Protein AF-A0AAV8ZTK4-F1 (afdb_monomer)

Nearest PDB structures (foldseek):
  4yfl-assembly2_I  TM=2.506E-01  e=4.276E+00  Homo sapiens

Structure (mmCIF, N/CA/C/O backbone):
data_AF-A0AAV8ZTK4-F1
#
_entry.id   AF-A0AAV8ZTK4-F1
#
loop_
_atom_site.group_PDB
_atom_site.id
_atom_site.type_symbol
_atom_site.label_atom_id
_atom_site.label_alt_id
_atom_site.label_comp_id
_atom_site.label_asym_id
_atom_site.label_entity_id
_atom_site.label_seq_id
_atom_site.pdbx_PDB_ins_code
_atom_site.Cartn_x
_atom_site.Cartn_y
_atom_site.Cartn_z
_atom_site.occupancy
_atom_site.B_iso_or_equiv
_atom_site.auth_seq_id
_atom_site.auth_comp_id
_atom_site.auth_asym_id
_atom_site.auth_atom_id
_atom_site.pdbx_PDB_model_num
ATOM 1 N N . MET A 1 1 ? -27.893 -14.773 13.101 1.00 43.94 1 MET A N 1
ATOM 2 C CA . MET A 1 1 ? -26.945 -13.655 12.918 1.00 43.94 1 MET A CA 1
ATOM 3 C C . MET A 1 1 ? -26.242 -13.903 11.597 1.00 43.94 1 MET A C 1
ATOM 5 O O . MET A 1 1 ? -25.542 -14.897 11.486 1.00 43.94 1 MET A O 1
ATOM 9 N N . GLN A 1 2 ? -26.559 -13.136 10.556 1.00 46.41 2 GLN A N 1
ATOM 10 C CA . GLN A 1 2 ? -26.024 -13.382 9.218 1.00 46.41 2 GLN A CA 1
ATOM 11 C C . GLN A 1 2 ? -24.826 -12.459 9.011 1.00 46.41 2 GLN A C 1
ATOM 13 O O . GLN A 1 2 ? -24.993 -11.241 9.029 1.00 46.41 2 GLN A O 1
ATOM 18 N N . CYS A 1 3 ? -23.627 -13.027 8.866 1.00 55.72 3 CYS A N 1
ATOM 19 C CA . CYS A 1 3 ? -22.437 -12.280 8.471 1.00 55.72 3 CYS A CA 1
ATOM 20 C C . CYS A 1 3 ? -22.688 -11.719 7.070 1.00 55.72 3 CYS A C 1
ATOM 22 O O . CYS A 1 3 ? -22.586 -12.433 6.074 1.00 55.72 3 CYS A O 1
ATOM 24 N N . LYS A 1 4 ? -23.112 -10.457 6.995 1.00 55.91 4 LYS A N 1
ATOM 25 C CA . LYS A 1 4 ? -23.290 -9.759 5.729 1.00 55.91 4 LYS A CA 1
ATOM 26 C C . LYS A 1 4 ? -21.887 -9.486 5.198 1.00 55.91 4 LYS A C 1
ATOM 28 O O . LYS A 1 4 ? -21.188 -8.630 5.727 1.00 55.91 4 LYS A O 1
ATOM 33 N N . TYR A 1 5 ? -21.465 -10.257 4.203 1.00 58.94 5 TYR A N 1
ATOM 34 C CA . TYR A 1 5 ? -20.271 -9.948 3.431 1.00 58.94 5 TYR A CA 1
ATOM 35 C C . TYR A 1 5 ? -20.527 -8.602 2.748 1.00 58.94 5 TYR A C 1
ATOM 37 O O . TYR A 1 5 ? -21.337 -8.520 1.823 1.00 58.94 5 TYR A O 1
ATOM 45 N N . LEU A 1 6 ? -19.943 -7.528 3.282 1.00 67.06 6 LEU A N 1
ATOM 46 C CA . LEU A 1 6 ? -19.979 -6.229 2.629 1.00 67.06 6 LEU A CA 1
ATOM 47 C C . LEU A 1 6 ? -18.935 -6.286 1.509 1.00 67.06 6 LEU A C 1
ATOM 49 O O . LEU A 1 6 ? -17.752 -6.463 1.808 1.00 67.06 6 LEU A O 1
ATOM 53 N N . PRO A 1 7 ? -19.354 -6.223 0.233 1.00 77.62 7 PRO A N 1
ATOM 54 C CA . PRO A 1 7 ? -18.404 -6.162 -0.864 1.00 77.62 7 PRO A CA 1
ATOM 55 C C . PRO A 1 7 ? -17.521 -4.922 -0.698 1.00 77.62 7 PRO A C 1
ATOM 57 O O . PRO A 1 7 ? -17.965 -3.908 -0.154 1.00 77.62 7 PRO A O 1
ATOM 60 N N . ALA A 1 8 ? -16.280 -5.015 -1.173 1.00 84.56 8 ALA A N 1
ATOM 61 C CA . ALA A 1 8 ? -15.353 -3.892 -1.151 1.00 84.56 8 ALA A CA 1
ATOM 62 C C . ALA A 1 8 ? -16.004 -2.645 -1.790 1.00 84.56 8 ALA A C 1
ATOM 64 O O . ALA A 1 8 ? -16.655 -2.771 -2.836 1.00 84.56 8 ALA A O 1
ATOM 65 N N . PRO A 1 9 ? -15.847 -1.448 -1.192 1.00 87.50 9 PRO A N 1
ATOM 66 C CA . PRO A 1 9 ? -16.358 -0.219 -1.782 1.00 87.50 9 PRO A CA 1
ATOM 67 C C . PRO A 1 9 ? -15.780 0.037 -3.179 1.00 87.50 9 PRO A C 1
ATOM 69 O O . PRO A 1 9 ? -14.678 -0.403 -3.519 1.00 87.50 9 PRO A O 1
ATOM 72 N N . ILE A 1 10 ? -16.516 0.798 -3.992 1.00 88.38 10 ILE A N 1
ATOM 73 C CA . ILE A 1 10 ? -16.042 1.219 -5.315 1.00 88.38 10 ILE A CA 1
ATOM 74 C C . ILE A 1 10 ? -14.728 1.995 -5.149 1.00 88.38 10 ILE A C 1
ATOM 76 O O . ILE A 1 10 ? -14.647 2.921 -4.345 1.00 88.38 10 ILE A O 1
ATOM 80 N N . GLY A 1 11 ? -13.707 1.612 -5.919 1.00 87.50 11 GLY A N 1
ATOM 81 C CA . GLY A 1 11 ? -12.370 2.213 -5.870 1.00 87.50 11 GLY A CA 1
ATOM 82 C C . GLY A 1 11 ? -11.362 1.472 -4.985 1.00 87.50 11 GLY A C 1
ATOM 83 O O . GLY A 1 11 ? -10.173 1.777 -5.056 1.00 87.50 11 GLY A O 1
ATOM 84 N N . CYS A 1 12 ? -11.794 0.469 -4.214 1.00 91.25 12 CYS A N 1
ATOM 85 C CA . CYS A 1 12 ? -10.925 -0.365 -3.385 1.00 91.25 12 CYS A CA 1
ATOM 86 C C . CYS A 1 12 ? -10.448 -1.602 -4.160 1.00 91.25 12 CYS A C 1
ATOM 88 O O . CYS A 1 12 ? -11.092 -2.649 -4.126 1.00 91.25 12 CYS A O 1
ATOM 90 N N . LEU A 1 13 ? -9.315 -1.498 -4.861 1.00 90.25 13 LEU A N 1
ATOM 91 C CA . LEU A 1 13 ? -8.717 -2.652 -5.552 1.00 90.25 13 LEU A CA 1
ATOM 92 C C . LEU A 1 13 ? -7.992 -3.605 -4.590 1.00 90.25 13 LEU A C 1
ATOM 94 O O . LEU A 1 13 ? -7.736 -4.755 -4.938 1.00 90.25 13 LEU A O 1
ATOM 98 N N . GLN A 1 14 ? -7.701 -3.145 -3.374 1.00 91.31 14 GLN A N 1
ATOM 99 C CA . GLN A 1 14 ? -7.350 -3.985 -2.232 1.00 91.31 14 GLN A CA 1
ATOM 100 C C . GLN A 1 14 ? -8.282 -3.635 -1.071 1.00 91.31 14 GLN A C 1
ATOM 102 O O . GLN A 1 14 ? -8.537 -2.454 -0.815 1.00 91.31 14 GLN A O 1
ATOM 107 N N . TYR A 1 15 ? -8.806 -4.650 -0.384 1.00 92.94 15 TYR A N 1
ATOM 108 C CA . TYR A 1 15 ? -9.752 -4.480 0.716 1.00 92.94 15 TYR A CA 1
ATOM 109 C C . TYR A 1 15 ? -9.374 -5.373 1.891 1.00 92.94 15 TYR A C 1
ATOM 111 O O . TYR A 1 15 ? -9.357 -6.598 1.775 1.00 92.94 15 TYR A O 1
ATOM 119 N N . HIS A 1 16 ? -9.070 -4.745 3.020 1.00 93.12 16 HIS A N 1
ATOM 120 C CA . HIS A 1 16 ? -8.659 -5.414 4.242 1.00 93.12 16 HIS A CA 1
ATOM 121 C C . HIS A 1 16 ? -9.739 -5.261 5.308 1.00 93.12 16 HIS A C 1
ATOM 123 O O . HIS A 1 16 ? -10.152 -4.149 5.608 1.00 93.12 16 HIS A O 1
ATOM 129 N N . THR A 1 17 ? -10.163 -6.364 5.919 1.00 93.12 17 THR A N 1
ATOM 130 C CA . THR A 1 17 ? -11.228 -6.367 6.943 1.00 93.12 17 THR A CA 1
ATOM 131 C C . THR A 1 17 ? -10.731 -6.768 8.332 1.00 93.12 17 THR A C 1
ATOM 133 O O . THR A 1 17 ? -11.518 -6.901 9.265 1.00 93.12 17 THR A O 1
ATOM 136 N N . ALA A 1 18 ? -9.431 -7.029 8.476 1.00 93.31 18 ALA A N 1
ATOM 137 C CA . ALA A 1 18 ? -8.829 -7.446 9.736 1.00 93.31 18 ALA A CA 1
ATOM 138 C C . ALA A 1 18 ? -8.399 -6.241 10.586 1.00 93.31 18 ALA A C 1
ATOM 140 O O . ALA A 1 18 ? -8.071 -5.173 10.059 1.00 93.31 18 ALA A O 1
ATOM 141 N N . ALA A 1 19 ? -8.334 -6.445 11.906 1.00 92.25 19 ALA A N 1
ATOM 142 C CA . ALA A 1 19 ? -7.852 -5.447 12.864 1.00 92.25 19 ALA A CA 1
ATOM 143 C C . ALA A 1 19 ? -6.378 -5.076 12.642 1.00 92.25 19 ALA A C 1
ATOM 145 O O . ALA A 1 19 ? -5.954 -3.997 13.033 1.00 92.25 19 ALA A O 1
ATOM 146 N N . SER A 1 20 ? -5.592 -5.946 12.015 1.00 93.50 20 SER A N 1
ATOM 147 C CA . SER A 1 20 ? -4.214 -5.676 11.623 1.00 93.50 20 SER A CA 1
ATOM 148 C C . SER A 1 20 ? -3.844 -6.485 10.386 1.00 93.50 20 SER A C 1
ATOM 150 O O . SER A 1 20 ? -4.513 -7.463 10.043 1.00 93.50 20 SER A O 1
ATOM 152 N N . GLY A 1 21 ? -2.780 -6.067 9.714 1.00 93.56 21 GLY A N 1
ATOM 153 C CA . GLY A 1 21 ? -2.248 -6.748 8.543 1.00 93.56 21 GLY A CA 1
ATOM 154 C C . GLY A 1 21 ? -1.198 -5.903 7.840 1.00 93.56 21 GLY A C 1
ATOM 155 O O . GLY A 1 21 ? -0.761 -4.883 8.368 1.00 93.56 21 GLY A O 1
ATOM 156 N N . THR A 1 22 ? -0.836 -6.313 6.631 1.00 92.88 22 THR A N 1
ATOM 157 C CA . THR A 1 22 ? 0.143 -5.615 5.795 1.00 92.88 22 THR A CA 1
ATOM 158 C C . THR A 1 22 ? -0.526 -5.177 4.500 1.00 92.88 22 THR A C 1
ATOM 160 O O . THR A 1 22 ? -1.176 -5.972 3.820 1.00 92.88 22 THR A O 1
ATOM 163 N N . VAL A 1 23 ? -0.373 -3.900 4.168 1.00 92.62 23 VAL A N 1
ATOM 164 C CA . VAL A 1 23 ? -0.798 -3.304 2.903 1.00 92.62 23 VAL A CA 1
ATOM 165 C C . VAL A 1 23 ? 0.416 -3.201 1.995 1.00 92.62 23 VAL A C 1
ATOM 167 O O . VAL A 1 23 ? 1.440 -2.650 2.395 1.00 92.62 23 VAL A O 1
ATOM 170 N N . THR A 1 24 ? 0.295 -3.688 0.763 1.00 90.56 24 THR A N 1
ATOM 171 C CA . THR A 1 24 ? 1.373 -3.612 -0.227 1.00 90.56 24 THR A CA 1
ATOM 172 C C . THR A 1 24 ? 0.889 -2.941 -1.499 1.00 90.56 24 THR A C 1
ATOM 174 O O . THR A 1 24 ? -0.268 -3.072 -1.894 1.00 90.56 24 THR A O 1
ATOM 177 N N . SER A 1 25 ? 1.763 -2.204 -2.172 1.00 88.12 25 SER A N 1
ATOM 178 C CA . SER A 1 25 ? 1.452 -1.724 -3.517 1.00 88.12 25 SER A CA 1
ATOM 179 C C . SER A 1 25 ? 1.383 -2.876 -4.521 1.00 88.12 25 SER A C 1
ATOM 181 O O . SER A 1 25 ? 2.082 -3.872 -4.363 1.00 88.12 25 SER A O 1
ATOM 183 N N . PHE A 1 26 ? 0.647 -2.720 -5.623 1.00 86.88 26 PHE A N 1
ATOM 184 C CA . PHE A 1 26 ? 0.567 -3.759 -6.666 1.00 86.88 26 PHE A CA 1
ATOM 185 C C . PHE A 1 26 ? 1.907 -4.107 -7.333 1.00 86.88 26 PHE A C 1
ATOM 187 O O . PHE A 1 26 ? 2.072 -5.216 -7.833 1.00 86.88 26 PHE A O 1
ATOM 194 N N . ASN A 1 27 ? 2.870 -3.185 -7.327 1.00 82.88 27 ASN A N 1
ATOM 195 C CA . ASN A 1 27 ? 4.233 -3.430 -7.792 1.00 82.88 27 ASN A CA 1
ATOM 196 C C . ASN A 1 27 ? 5.187 -3.918 -6.690 1.00 82.88 27 ASN A C 1
ATOM 198 O O . ASN A 1 27 ? 6.400 -3.943 -6.913 1.00 82.88 27 ASN A O 1
ATOM 202 N N . TYR A 1 28 ? 4.670 -4.276 -5.507 1.00 87.62 28 TYR A N 1
ATOM 203 C CA . TYR A 1 28 ? 5.514 -4.700 -4.401 1.00 87.62 28 TYR A CA 1
ATOM 204 C C . TYR A 1 28 ? 6.266 -5.994 -4.724 1.00 87.62 28 TYR A C 1
ATOM 206 O O . TYR A 1 28 ? 5.703 -6.942 -5.274 1.00 87.62 28 TYR A O 1
ATOM 214 N N . GLY A 1 29 ? 7.551 -6.036 -4.382 1.00 86.19 29 GLY A N 1
ATOM 215 C CA . GLY A 1 29 ? 8.368 -7.233 -4.526 1.00 86.19 29 GLY A CA 1
ATOM 216 C C . GLY A 1 29 ? 9.551 -7.234 -3.571 1.00 86.19 29 GLY A C 1
ATOM 217 O O . GLY A 1 29 ? 10.243 -6.234 -3.418 1.00 86.19 29 GLY A O 1
ATOM 218 N N . GLU A 1 30 ? 9.817 -8.374 -2.946 1.00 85.44 30 GLU A N 1
ATOM 219 C CA . GLU A 1 30 ? 10.942 -8.515 -2.011 1.00 85.44 30 GLU A CA 1
ATOM 220 C C . GLU A 1 30 ? 12.280 -8.706 -2.737 1.00 85.44 30 GLU A C 1
ATOM 222 O O . GLU A 1 30 ? 13.340 -8.354 -2.222 1.00 85.44 30 GLU A O 1
ATOM 227 N N . THR A 1 31 ? 12.235 -9.220 -3.968 1.00 84.19 31 THR A N 1
ATOM 228 C CA . THR A 1 31 ? 13.410 -9.483 -4.801 1.00 84.19 31 THR A CA 1
ATOM 229 C C . THR A 1 31 ? 13.410 -8.631 -6.064 1.00 84.19 31 THR A C 1
ATOM 231 O O . THR A 1 31 ? 12.386 -8.079 -6.488 1.00 84.19 31 THR A O 1
ATOM 234 N N . ILE A 1 32 ? 14.574 -8.589 -6.717 1.00 79.75 32 ILE A N 1
ATOM 235 C CA . ILE A 1 32 ? 14.728 -8.055 -8.074 1.00 79.75 32 ILE A CA 1
ATOM 236 C C . ILE A 1 32 ? 13.649 -8.656 -8.991 1.00 79.75 32 ILE A C 1
ATOM 238 O O . ILE A 1 32 ? 13.219 -9.803 -8.814 1.00 79.75 32 ILE A O 1
ATOM 242 N N . ASN A 1 33 ? 13.161 -7.857 -9.941 1.00 78.12 33 ASN A N 1
ATOM 243 C CA . ASN A 1 33 ? 12.207 -8.324 -10.936 1.00 78.12 33 ASN A CA 1
ATOM 244 C C . ASN A 1 33 ? 12.820 -9.455 -11.777 1.00 78.12 33 ASN A C 1
ATOM 246 O O . ASN A 1 33 ? 13.890 -9.290 -12.355 1.00 78.12 33 ASN A O 1
ATOM 250 N N . GLY A 1 34 ? 12.139 -10.599 -11.846 1.00 78.62 34 GLY A N 1
ATOM 251 C CA . GLY A 1 34 ? 12.561 -11.722 -12.686 1.00 78.62 34 GLY A CA 1
ATOM 252 C C . GLY A 1 34 ? 12.281 -11.506 -14.175 1.00 78.62 34 GLY A C 1
ATOM 253 O O . GLY A 1 34 ? 12.828 -12.227 -15.004 1.00 78.62 34 GLY A O 1
ATOM 254 N N . ALA A 1 35 ? 11.442 -10.525 -14.526 1.00 80.38 35 ALA A N 1
ATOM 255 C CA . ALA A 1 35 ? 11.210 -10.139 -15.909 1.00 80.38 35 ALA A CA 1
ATOM 256 C C . ALA A 1 35 ? 12.423 -9.360 -16.432 1.00 80.38 35 ALA A C 1
ATOM 258 O O . ALA A 1 35 ? 12.677 -8.222 -16.030 1.00 80.38 35 ALA A O 1
ATOM 259 N N . LEU A 1 36 ? 13.179 -9.999 -17.319 1.00 83.44 36 LEU A N 1
ATOM 260 C CA . LEU A 1 36 ? 14.298 -9.380 -18.010 1.00 83.44 36 LEU A CA 1
ATOM 261 C C . LEU A 1 36 ? 13.800 -8.599 -19.232 1.00 83.44 36 LEU A C 1
ATOM 263 O O . LEU A 1 36 ? 12.940 -9.076 -19.971 1.00 83.44 36 LEU A O 1
ATOM 267 N N . VAL A 1 37 ? 14.368 -7.418 -19.456 1.00 80.94 37 VAL A N 1
ATOM 268 C CA . VAL A 1 37 ? 14.127 -6.580 -20.632 1.00 80.94 37 VAL A CA 1
ATOM 269 C C . VAL A 1 37 ? 15.410 -6.540 -21.455 1.00 80.94 37 VAL A C 1
ATOM 271 O O . VAL A 1 37 ? 16.485 -6.260 -20.920 1.00 80.94 37 VAL A O 1
ATOM 274 N N . THR A 1 38 ? 15.303 -6.840 -22.750 1.00 86.38 38 THR A N 1
ATOM 275 C CA . THR A 1 38 ? 16.399 -6.650 -23.705 1.00 86.38 38 THR A CA 1
ATOM 276 C C . THR A 1 38 ? 16.347 -5.226 -24.232 1.00 86.38 38 THR A C 1
ATOM 278 O O . THR A 1 38 ? 15.331 -4.789 -24.773 1.00 86.38 38 THR A O 1
ATOM 281 N N . LEU A 1 39 ? 17.440 -4.502 -24.047 1.00 81.69 39 LEU A N 1
ATOM 282 C CA . LEU A 1 39 ? 17.562 -3.109 -24.437 1.00 81.69 39 LEU A CA 1
ATOM 283 C C . LEU A 1 39 ? 17.989 -2.975 -25.904 1.00 81.69 39 LEU A C 1
ATOM 285 O O . LEU A 1 39 ? 18.508 -3.930 -26.489 1.00 81.69 39 LEU A O 1
ATOM 289 N N . PRO A 1 40 ? 17.809 -1.787 -26.515 1.00 84.00 40 PRO A N 1
ATOM 290 C CA . PRO A 1 40 ? 18.262 -1.525 -27.883 1.00 84.00 40 PRO A CA 1
ATOM 291 C C . PRO A 1 40 ? 19.769 -1.741 -28.100 1.00 84.00 40 PRO A C 1
ATOM 293 O O . PRO A 1 40 ? 20.196 -1.937 -29.234 1.00 84.00 40 PRO A O 1
ATOM 296 N N . ASP A 1 41 ? 20.569 -1.721 -27.029 1.00 86.56 41 ASP A N 1
ATOM 297 C CA . ASP A 1 41 ? 22.009 -2.004 -27.040 1.00 86.56 41 ASP A CA 1
ATOM 298 C C . ASP A 1 41 ? 22.352 -3.512 -27.007 1.00 86.56 41 ASP A C 1
ATOM 300 O O . ASP A 1 41 ? 23.525 -3.884 -27.020 1.00 86.56 41 ASP A O 1
ATOM 304 N N . GLY A 1 42 ? 21.342 -4.391 -26.972 1.00 85.06 42 GLY A N 1
ATOM 305 C CA . GLY A 1 42 ? 21.496 -5.846 -26.921 1.00 85.06 42 GLY A CA 1
ATOM 306 C C . GLY A 1 42 ? 21.782 -6.413 -25.527 1.00 85.06 42 GLY A C 1
ATOM 307 O O . GLY A 1 42 ? 21.869 -7.634 -25.373 1.00 85.06 42 GLY A O 1
ATOM 308 N N . THR A 1 43 ? 21.903 -5.574 -24.497 1.00 86.69 43 THR A N 1
ATOM 309 C CA . THR A 1 43 ? 22.044 -6.029 -23.111 1.00 86.69 43 THR A CA 1
ATOM 310 C C . THR A 1 43 ? 20.697 -6.466 -22.543 1.00 86.69 43 THR A C 1
ATOM 312 O O . THR A 1 43 ? 19.633 -6.024 -22.974 1.00 86.69 43 THR A O 1
ATOM 315 N N . THR A 1 44 ? 20.727 -7.385 -21.579 1.00 86.06 44 THR A N 1
ATOM 316 C CA . THR A 1 44 ? 19.525 -7.871 -20.895 1.00 86.06 44 THR A CA 1
ATOM 317 C C . THR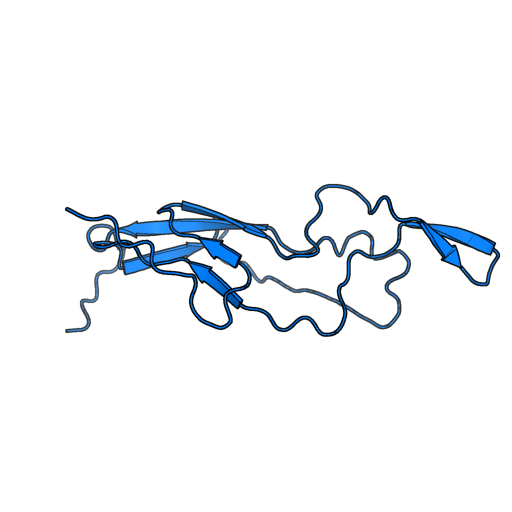 A 1 44 ? 19.621 -7.520 -19.419 1.00 86.06 44 THR A C 1
ATOM 319 O O . THR A 1 44 ? 20.594 -7.889 -18.761 1.00 86.06 44 THR A O 1
ATOM 322 N N . ARG A 1 45 ? 18.627 -6.794 -18.902 1.00 84.06 45 ARG A N 1
ATOM 323 C CA . ARG A 1 45 ? 18.634 -6.255 -17.533 1.00 84.06 45 ARG A CA 1
ATOM 324 C C . ARG A 1 45 ? 17.289 -6.516 -16.852 1.00 84.06 45 ARG A C 1
ATOM 326 O O . ARG A 1 45 ? 16.277 -6.612 -17.548 1.00 84.06 45 ARG A O 1
ATOM 333 N N . PRO A 1 46 ? 17.239 -6.659 -15.517 1.00 80.69 46 PRO A N 1
ATOM 334 C CA . PRO A 1 46 ? 15.972 -6.716 -14.798 1.00 80.69 46 PRO A CA 1
ATOM 335 C C . PRO A 1 46 ? 15.139 -5.462 -15.059 1.00 80.69 46 PRO A C 1
ATOM 337 O O . PRO A 1 46 ? 15.615 -4.346 -14.861 1.00 80.69 46 PRO A O 1
ATOM 340 N N . GLY A 1 47 ? 13.899 -5.651 -15.500 1.00 75.06 47 GLY A N 1
ATOM 341 C CA . GLY A 1 47 ? 12.963 -4.552 -15.682 1.00 75.06 47 GLY A CA 1
ATOM 342 C C . GLY A 1 47 ? 12.496 -3.970 -14.351 1.00 75.06 47 GLY A C 1
ATOM 343 O O . GLY A 1 47 ? 12.548 -4.605 -13.295 1.00 75.06 47 GLY A O 1
ATOM 344 N N . SER A 1 48 ? 11.967 -2.760 -14.409 1.00 75.62 48 SER A N 1
ATOM 345 C CA . SER A 1 48 ? 11.304 -2.119 -13.282 1.00 75.62 48 SER A CA 1
ATOM 346 C C . SER A 1 48 ? 9.928 -2.781 -13.030 1.00 75.62 48 SER A C 1
ATOM 348 O O . SER A 1 48 ? 9.373 -3.424 -13.924 1.00 75.62 48 SER A O 1
ATOM 350 N N . ARG A 1 49 ? 9.389 -2.750 -11.799 1.00 78.12 49 ARG A N 1
ATOM 351 C CA . ARG A 1 49 ? 8.027 -3.274 -11.503 1.00 78.12 49 ARG A CA 1
ATOM 352 C C . ARG A 1 49 ? 6.959 -2.185 -11.655 1.00 78.12 49 ARG A C 1
ATOM 354 O O . ARG A 1 49 ? 5.811 -2.389 -11.274 1.00 78.12 49 ARG A O 1
ATOM 361 N N . GLN A 1 50 ? 7.330 -1.023 -12.179 1.00 75.81 50 GLN A N 1
ATOM 362 C CA . GLN A 1 50 ? 6.491 0.161 -12.266 1.00 75.81 50 GLN A CA 1
ATOM 363 C C . GLN A 1 50 ? 5.267 -0.122 -13.144 1.00 75.81 50 GLN A C 1
ATOM 365 O O . GLN A 1 50 ? 5.384 -0.555 -14.288 1.00 75.81 50 GLN A O 1
ATOM 370 N N . ILE A 1 51 ? 4.077 0.146 -12.605 1.00 73.94 51 ILE A N 1
ATOM 371 C CA . ILE A 1 51 ? 2.824 0.074 -13.358 1.00 73.94 51 ILE A CA 1
ATOM 372 C C . ILE A 1 51 ? 2.439 1.507 -13.719 1.00 73.94 51 ILE A C 1
ATOM 374 O O . ILE A 1 51 ? 2.159 2.321 -12.837 1.00 73.94 51 ILE A O 1
ATOM 378 N N . ALA A 1 52 ? 2.467 1.828 -15.012 1.00 73.38 52 ALA A N 1
ATOM 379 C CA . ALA A 1 52 ? 2.151 3.167 -15.492 1.00 73.38 52 ALA A CA 1
ATOM 380 C C . ALA A 1 52 ? 0.679 3.527 -15.225 1.00 73.38 52 ALA A C 1
ATOM 382 O O . ALA A 1 52 ? -0.211 2.686 -15.356 1.00 73.38 52 ALA A O 1
ATOM 383 N N . ASN A 1 53 ? 0.429 4.801 -14.900 1.00 75.38 53 ASN A N 1
ATOM 384 C CA . ASN A 1 53 ? -0.914 5.372 -14.738 1.00 75.38 53 ASN A CA 1
ATOM 385 C C . ASN A 1 53 ? -1.787 4.679 -13.666 1.00 75.38 53 ASN A C 1
ATOM 387 O O . ASN A 1 53 ? -2.996 4.508 -13.836 1.00 75.38 53 ASN A O 1
ATOM 391 N N . LEU A 1 54 ? -1.179 4.254 -12.557 1.00 75.31 54 LEU A N 1
ATOM 392 C CA . LEU A 1 54 ? -1.890 3.540 -11.504 1.00 75.31 54 LEU A CA 1
A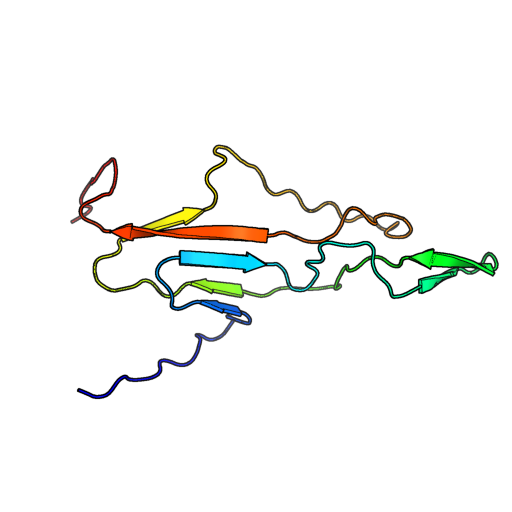TOM 393 C C . LEU A 1 54 ? -2.547 4.520 -10.512 1.00 75.31 54 LEU A C 1
ATOM 395 O O . LEU A 1 54 ? -1.882 5.089 -9.651 1.00 75.31 54 LEU A O 1
ATOM 399 N N . ASN A 1 55 ? -3.868 4.689 -10.613 1.00 81.50 55 ASN A N 1
ATOM 400 C CA . ASN A 1 55 ? -4.695 5.410 -9.639 1.00 81.50 55 ASN A CA 1
ATOM 401 C C . ASN A 1 55 ? -5.682 4.424 -8.996 1.00 81.50 55 ASN A C 1
ATOM 403 O O . ASN A 1 55 ? -6.690 4.065 -9.603 1.00 81.50 55 ASN A O 1
ATOM 407 N N . TYR A 1 56 ? -5.361 3.934 -7.799 1.00 86.38 56 TYR A N 1
ATOM 408 C CA . TYR A 1 56 ? -6.130 2.902 -7.105 1.00 86.38 56 TYR A CA 1
ATOM 409 C C . TYR A 1 56 ? -6.225 3.189 -5.611 1.00 86.38 56 TYR A C 1
ATOM 411 O O . TYR A 1 56 ? -5.301 3.738 -5.015 1.00 86.38 56 TYR A O 1
ATOM 419 N N . GLY A 1 57 ? -7.333 2.767 -5.003 1.00 89.25 57 GLY A N 1
ATOM 420 C CA . GLY A 1 57 ? -7.501 2.763 -3.558 1.00 89.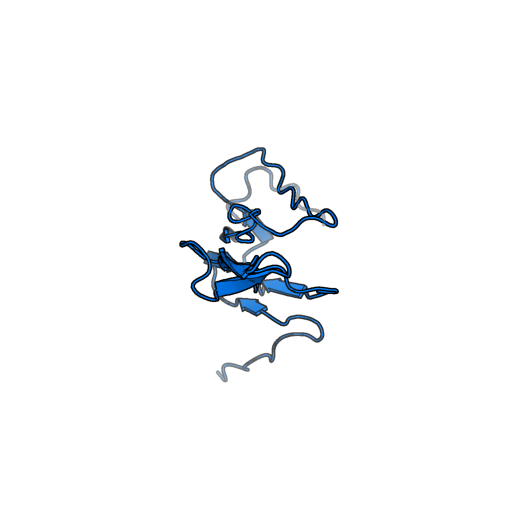25 57 GLY A CA 1
ATOM 421 C C . GLY A 1 57 ? -7.112 1.419 -2.949 1.00 89.25 57 GLY A C 1
ATOM 422 O O . GLY A 1 57 ? -7.467 0.354 -3.466 1.00 89.25 57 GLY A O 1
ATOM 423 N N . ILE A 1 58 ? -6.423 1.483 -1.811 1.00 91.31 58 ILE A N 1
ATOM 424 C CA . ILE A 1 58 ? -6.321 0.381 -0.856 1.00 91.31 58 ILE A CA 1
ATOM 425 C C . ILE A 1 58 ? -7.148 0.778 0.358 1.00 91.31 58 ILE A C 1
ATOM 427 O O . ILE A 1 58 ? -6.928 1.838 0.943 1.00 91.31 58 ILE A O 1
ATOM 431 N N . CYS A 1 59 ? -8.114 -0.056 0.713 1.00 92.75 59 CYS A N 1
ATOM 432 C CA . CYS A 1 59 ? -9.091 0.256 1.739 1.00 92.75 59 CYS A CA 1
ATOM 433 C C . CYS A 1 59 ? -8.958 -0.703 2.914 1.00 92.75 59 CYS A C 1
ATOM 435 O O . CYS A 1 59 ? -8.809 -1.912 2.734 1.00 92.75 59 CYS A O 1
ATOM 437 N N . VAL A 1 60 ? -9.062 -0.153 4.118 1.00 93.00 60 VAL A N 1
ATOM 438 C CA . VAL A 1 60 ? -9.144 -0.908 5.366 1.00 93.00 60 VAL A CA 1
ATOM 439 C C . VAL A 1 60 ? -10.517 -0.633 5.965 1.00 93.00 60 VAL A C 1
ATOM 441 O O . VAL A 1 60 ? -10.866 0.524 6.194 1.00 93.00 60 VAL A O 1
ATOM 444 N N . ASP A 1 61 ? -11.302 -1.684 6.179 1.00 92.12 61 ASP A N 1
ATOM 445 C CA . ASP A 1 61 ? -12.598 -1.605 6.845 1.00 92.12 61 ASP A CA 1
ATOM 446 C C . ASP A 1 61 ? -12.404 -1.361 8.341 1.00 92.12 61 ASP A C 1
ATOM 448 O O . ASP A 1 61 ? -11.669 -2.094 9.014 1.00 92.12 61 ASP A O 1
ATOM 452 N N . MET A 1 62 ? -13.062 -0.329 8.864 1.00 89.75 62 MET A N 1
ATOM 453 C CA . MET A 1 62 ? -12.984 0.001 10.283 1.00 89.75 62 MET A CA 1
ATOM 454 C C . MET A 1 62 ? -13.867 -0.952 11.083 1.00 89.75 62 MET A C 1
ATOM 456 O O . MET A 1 62 ? -15.089 -0.968 10.933 1.00 89.75 62 MET A O 1
ATOM 460 N N . LEU A 1 63 ? -13.250 -1.729 11.973 1.00 90.94 63 LEU A N 1
ATOM 461 C CA . LEU A 1 63 ? -13.984 -2.648 12.835 1.00 90.94 63 LEU A CA 1
ATOM 462 C C . LEU A 1 63 ? -14.776 -1.883 13.913 1.00 90.94 63 LEU A C 1
ATOM 464 O O . LEU A 1 63 ? -14.300 -0.870 14.435 1.00 90.94 63 LEU A O 1
ATOM 468 N N . PRO A 1 64 ? -15.959 -2.376 14.326 1.00 90.38 64 PRO A N 1
ATOM 469 C CA . PRO A 1 64 ? -16.710 -1.778 15.426 1.00 90.38 64 PRO A CA 1
ATOM 470 C C . PRO A 1 64 ? -15.866 -1.660 16.705 1.00 90.38 64 PRO A C 1
ATOM 472 O O . PRO A 1 64 ? -15.209 -2.615 17.112 1.00 90.38 64 PRO A O 1
ATOM 475 N N . GLY A 1 65 ? -15.899 -0.492 17.354 1.00 89.94 65 GLY A N 1
ATOM 476 C CA . GLY A 1 65 ? -15.112 -0.219 18.566 1.00 89.94 65 GLY A CA 1
ATOM 477 C C . GLY A 1 65 ? -13.658 0.202 18.314 1.00 89.94 65 GLY A C 1
ATOM 478 O O . GLY A 1 65 ? -12.936 0.479 19.276 1.00 89.94 65 GLY A O 1
ATOM 479 N N . TYR A 1 66 ? -13.234 0.305 17.051 1.00 90.25 66 TYR A N 1
ATOM 480 C CA . TYR A 1 66 ? -11.951 0.874 16.640 1.00 90.25 66 TYR A CA 1
ATOM 481 C C . TYR A 1 66 ? -12.143 2.279 16.063 1.00 90.25 66 TYR A C 1
ATOM 483 O O . TYR A 1 66 ? -13.118 2.543 15.365 1.00 90.25 66 TYR A O 1
ATOM 491 N N . CYS A 1 67 ? -11.215 3.189 16.368 1.00 90.19 67 CYS A N 1
ATOM 492 C CA . CYS A 1 67 ? -11.359 4.616 16.046 1.00 90.19 67 CYS A CA 1
ATOM 493 C C . CYS A 1 67 ? -10.168 5.213 15.282 1.00 90.19 67 CYS A C 1
ATOM 495 O O . CYS A 1 67 ? -10.217 6.373 14.885 1.00 90.19 67 CYS A O 1
ATOM 497 N N . SER A 1 68 ? -9.080 4.468 15.084 1.00 89.62 68 SER A N 1
ATOM 498 C CA . SER A 1 68 ? -7.964 4.937 14.257 1.00 89.62 6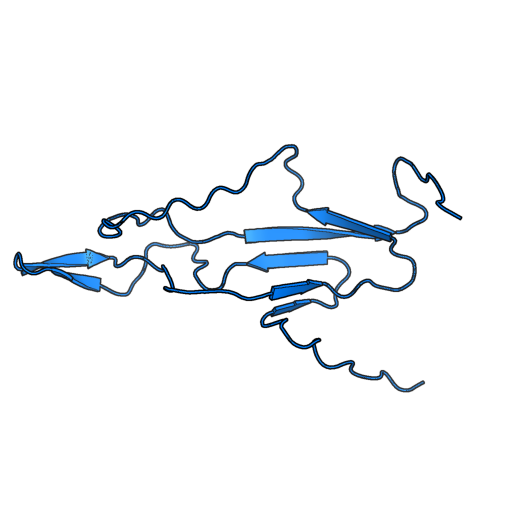8 SER A CA 1
ATOM 499 C C . SER A 1 68 ? -7.140 3.780 13.711 1.00 89.62 68 SER A C 1
ATOM 501 O O . SER A 1 68 ? -7.230 2.657 14.210 1.00 89.62 68 SER A O 1
ATOM 503 N N . ILE A 1 69 ? -6.311 4.075 12.712 1.00 88.88 69 ILE A N 1
ATOM 504 C CA . ILE A 1 69 ? -5.338 3.142 12.152 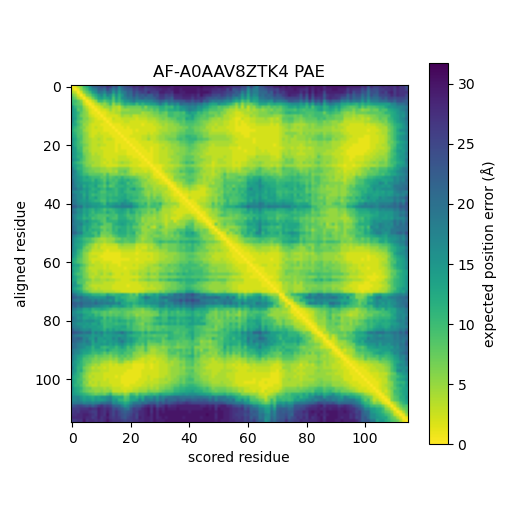1.00 88.88 69 ILE A CA 1
ATOM 505 C C . ILE A 1 69 ? -3.940 3.663 12.468 1.00 88.88 69 ILE A C 1
ATOM 507 O O . ILE A 1 69 ? -3.577 4.787 12.118 1.00 88.88 69 ILE A O 1
ATOM 511 N N . GLN A 1 70 ? -3.142 2.828 13.120 1.00 88.62 70 GLN A N 1
ATOM 512 C CA . GLN A 1 70 ? -1.710 3.017 13.244 1.00 88.62 70 GLN A CA 1
ATOM 513 C C . GLN A 1 70 ? -1.009 2.301 12.092 1.00 88.62 70 GLN A C 1
ATOM 515 O O . GLN A 1 70 ? -1.037 1.077 12.007 1.00 88.62 70 GLN A O 1
ATOM 520 N N . TRP A 1 71 ? -0.345 3.076 11.243 1.00 87.38 71 TRP A N 1
ATOM 521 C CA . TRP A 1 71 ? 0.561 2.580 10.210 1.00 87.38 71 TRP A CA 1
ATOM 522 C C . TRP A 1 71 ? 1.975 2.493 10.761 1.00 87.38 71 TRP A C 1
ATOM 524 O O . TRP A 1 71 ? 2.426 3.499 11.309 1.00 87.38 71 TRP A O 1
ATOM 534 N N . THR A 1 72 ? 2.608 1.325 10.593 1.00 78.12 72 THR A N 1
ATOM 535 C CA . THR A 1 72 ? 3.987 0.916 10.923 1.00 78.12 72 THR A CA 1
ATOM 536 C C . THR A 1 72 ? 4.540 1.393 12.276 1.00 7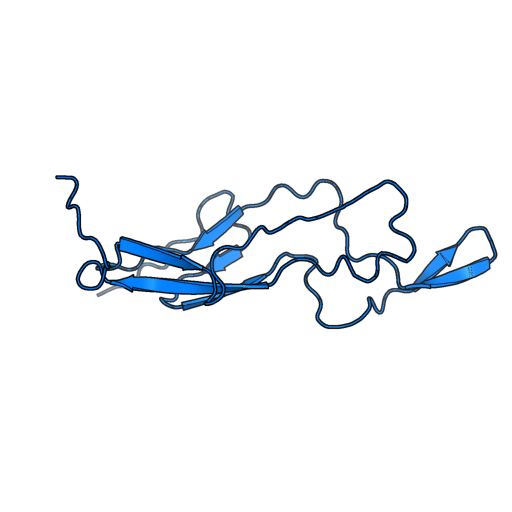8.12 72 THR A C 1
ATOM 538 O O . THR A 1 72 ? 4.276 2.487 12.764 1.00 78.12 72 THR A O 1
ATOM 541 N N . ASN A 1 73 ? 5.394 0.599 12.921 1.00 63.59 73 ASN A N 1
ATOM 542 C CA . ASN A 1 73 ? 5.979 1.023 14.204 1.00 63.59 73 ASN A CA 1
ATOM 543 C C . ASN A 1 73 ? 7.030 2.144 14.071 1.00 63.59 73 ASN A C 1
ATOM 545 O O . ASN A 1 73 ? 7.391 2.771 15.064 1.00 63.59 73 ASN A O 1
ATOM 549 N N . SER A 1 74 ? 7.497 2.437 12.857 1.00 61.00 74 SER A N 1
ATOM 550 C CA . SER A 1 74 ? 8.428 3.530 12.577 1.00 61.00 74 SER A CA 1
ATOM 551 C C . SER A 1 74 ? 7.663 4.848 12.450 1.00 61.00 74 SER A C 1
ATOM 553 O O . SER A 1 74 ? 6.856 4.991 11.541 1.00 61.00 74 SER A O 1
ATOM 555 N N . LYS A 1 75 ? 7.892 5.819 13.344 1.00 70.12 75 LYS A N 1
ATOM 556 C CA . LYS A 1 75 ? 7.320 7.175 13.256 1.00 70.12 75 LYS A CA 1
ATOM 557 C C . LYS A 1 75 ? 8.357 8.241 13.646 1.00 70.12 75 LYS A C 1
ATOM 559 O O . LYS A 1 75 ? 9.073 8.017 14.622 1.00 70.12 75 LYS A O 1
ATOM 564 N N . PRO A 1 76 ? 8.383 9.411 12.969 1.00 75.38 76 PRO A N 1
ATOM 565 C CA . PRO A 1 76 ? 7.673 9.735 11.724 1.00 75.38 76 PRO A CA 1
ATOM 566 C C . PRO A 1 76 ? 8.347 9.092 10.500 1.00 75.38 76 PRO A C 1
ATOM 568 O O . PRO A 1 76 ? 9.551 8.850 10.506 1.00 75.38 76 PRO A O 1
ATOM 571 N N . PHE A 1 77 ? 7.581 8.839 9.439 1.00 70.88 7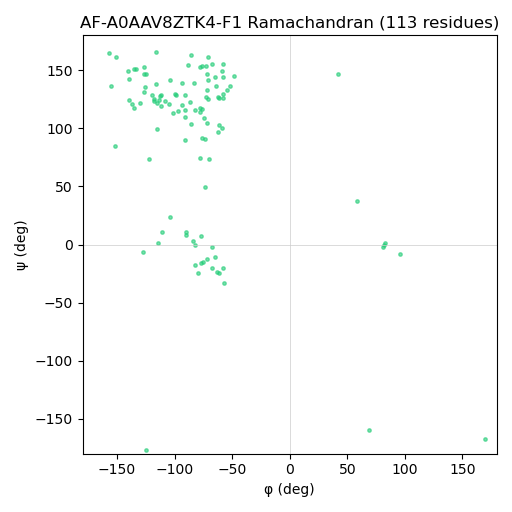7 PHE A N 1
ATOM 572 C CA . PHE A 1 77 ? 8.112 8.380 8.154 1.00 70.88 77 PHE A CA 1
ATOM 573 C C . PHE A 1 77 ? 7.458 9.143 7.001 1.00 70.88 77 PHE A C 1
ATOM 575 O O . PHE A 1 77 ? 6.315 9.584 7.106 1.00 70.88 77 PHE A O 1
ATOM 582 N N . VAL A 1 78 ? 8.198 9.291 5.904 1.00 72.75 78 VAL A N 1
ATOM 583 C CA . VAL A 1 78 ? 7.695 9.797 4.625 1.00 72.75 78 VAL A CA 1
ATOM 584 C C . VAL A 1 78 ? 7.879 8.681 3.612 1.00 72.75 78 VAL A C 1
ATOM 586 O O . VAL A 1 78 ? 8.986 8.167 3.454 1.00 72.75 78 VAL A O 1
ATOM 589 N N . LEU A 1 79 ? 6.796 8.294 2.943 1.00 75.62 79 LEU A N 1
ATOM 590 C CA . LEU A 1 79 ? 6.865 7.376 1.817 1.00 75.62 79 LEU A CA 1
ATOM 591 C C . LEU A 1 79 ? 7.024 8.194 0.533 1.00 75.62 79 LEU A C 1
ATOM 593 O O . LEU A 1 79 ? 6.082 8.858 0.106 1.00 75.62 79 LEU A O 1
ATOM 597 N N . THR A 1 80 ? 8.202 8.128 -0.082 1.00 66.69 80 THR A N 1
ATOM 598 C CA . THR A 1 80 ? 8.472 8.777 -1.370 1.00 66.69 80 THR A CA 1
ATOM 599 C C . THR A 1 80 ? 8.660 7.707 -2.437 1.00 66.69 80 THR A C 1
ATOM 601 O O . THR A 1 80 ? 9.588 6.907 -2.350 1.00 66.69 80 THR A O 1
ATOM 604 N N . ALA A 1 81 ? 7.803 7.709 -3.457 1.00 68.81 81 ALA A N 1
ATOM 605 C CA . ALA A 1 81 ? 8.053 6.988 -4.698 1.00 68.81 81 ALA A CA 1
ATOM 606 C C . ALA A 1 81 ? 8.710 7.959 -5.685 1.00 68.81 81 ALA A C 1
ATOM 608 O O . ALA A 1 81 ? 8.134 8.999 -6.000 1.00 68.81 81 ALA A O 1
ATOM 609 N N . VAL A 1 82 ? 9.919 7.639 -6.143 1.00 66.81 82 VAL A N 1
ATOM 610 C CA . VAL A 1 82 ? 10.603 8.403 -7.191 1.00 66.81 82 VAL A CA 1
ATOM 611 C C . VAL A 1 82 ? 10.517 7.594 -8.476 1.00 66.81 82 VAL A C 1
ATOM 613 O O . VAL A 1 82 ? 10.956 6.448 -8.527 1.00 66.81 82 VAL A O 1
ATOM 616 N N . THR A 1 83 ? 9.909 8.192 -9.492 1.00 70.12 83 THR A N 1
ATOM 617 C CA . THR A 1 83 ? 9.889 7.688 -10.866 1.00 70.12 83 THR A CA 1
ATOM 618 C C . THR A 1 83 ? 10.373 8.813 -11.766 1.00 70.12 83 THR A C 1
ATOM 620 O O . THR A 1 83 ? 9.894 9.942 -11.647 1.00 70.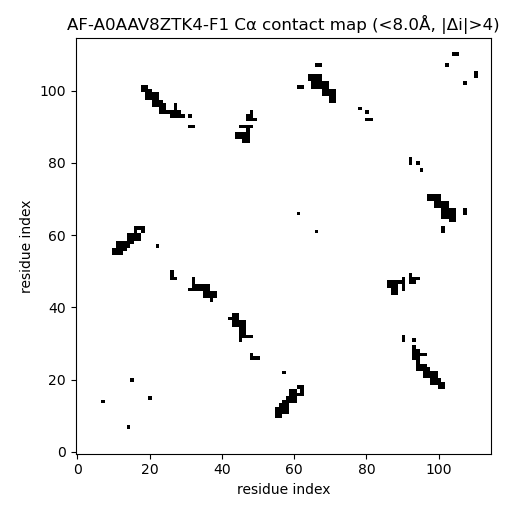12 83 THR A O 1
ATOM 623 N N . ASN A 1 84 ? 11.316 8.531 -12.649 1.00 70.62 84 ASN A N 1
ATOM 624 C CA . ASN A 1 84 ? 11.769 9.426 -13.711 1.00 70.62 84 ASN A CA 1
ATOM 625 C C . ASN A 1 84 ? 11.638 8.670 -15.048 1.00 70.62 84 ASN A C 1
ATOM 627 O O . ASN A 1 84 ? 11.139 7.559 -15.049 1.00 70.62 84 ASN A O 1
ATOM 631 N N . GLY A 1 85 ? 12.054 9.251 -16.174 1.00 70.62 85 GLY A N 1
ATOM 632 C CA . GLY A 1 85 ? 11.987 8.555 -17.469 1.00 70.62 85 GLY A CA 1
ATOM 633 C C . GLY A 1 85 ? 13.072 7.492 -17.706 1.00 70.62 85 GLY A C 1
ATOM 634 O O . GLY A 1 85 ? 13.197 7.040 -18.840 1.00 70.62 85 GLY A O 1
ATOM 635 N N . ASP A 1 86 ? 13.891 7.170 -16.700 1.00 68.19 86 ASP A N 1
ATOM 636 C CA . ASP A 1 86 ? 14.945 6.156 -16.760 1.00 68.19 86 ASP A CA 1
ATOM 637 C C . ASP A 1 86 ? 14.704 5.096 -15.682 1.00 68.19 86 ASP A C 1
ATOM 639 O O . ASP A 1 86 ? 15.365 5.050 -14.651 1.00 68.19 86 ASP A O 1
ATOM 643 N N . GLU A 1 87 ? 13.708 4.240 -15.905 1.00 74.25 87 GLU A N 1
ATOM 644 C CA . GLU A 1 87 ? 13.405 3.146 -14.983 1.00 74.25 87 GLU A CA 1
ATOM 645 C C . GLU A 1 87 ? 14.276 1.897 -15.221 1.00 74.25 87 GLU A C 1
ATOM 647 O O . GLU A 1 87 ? 14.085 0.861 -14.574 1.00 74.25 87 GLU A O 1
ATOM 652 N N . LEU A 1 88 ? 15.223 1.964 -16.159 1.00 66.06 88 LEU A N 1
ATOM 653 C CA . LEU A 1 88 ? 16.180 0.902 -16.429 1.00 66.06 88 LEU A CA 1
ATOM 654 C C . LEU A 1 88 ? 17.238 0.942 -15.320 1.00 66.06 88 LEU A C 1
ATOM 656 O O . LEU A 1 88 ? 17.945 1.921 -15.178 1.00 66.06 88 LEU A O 1
ATOM 660 N N . ASP A 1 89 ? 17.333 -0.119 -14.516 1.00 68.00 89 ASP A N 1
ATOM 661 C CA . ASP A 1 89 ? 18.162 -0.221 -13.292 1.00 68.00 89 ASP A CA 1
ATOM 662 C C . ASP A 1 89 ? 17.598 0.373 -12.003 1.00 68.00 89 ASP A C 1
ATOM 664 O O . ASP A 1 89 ? 18.194 0.168 -10.940 1.00 68.00 89 ASP A O 1
ATOM 668 N N . ASP A 1 90 ? 16.403 0.960 -12.037 1.00 72.25 90 ASP A N 1
ATOM 669 C CA . ASP A 1 90 ? 15.657 1.356 -10.837 1.00 72.25 90 ASP A CA 1
ATOM 670 C C . ASP A 1 90 ? 15.063 0.130 -10.112 1.00 72.25 90 ASP A C 1
ATOM 672 O O . ASP A 1 90 ? 13.897 0.079 -9.712 1.00 72.25 90 ASP A O 1
ATOM 676 N N . ILE A 1 91 ? 15.898 -0.888 -9.881 1.00 71.31 91 ILE A N 1
ATOM 677 C CA . ILE A 1 91 ? 15.569 -2.145 -9.198 1.00 71.31 91 ILE A CA 1
ATOM 678 C C . ILE A 1 91 ? 15.195 -1.930 -7.728 1.00 71.31 91 ILE A C 1
ATOM 680 O O . ILE A 1 91 ? 14.744 -2.867 -7.064 1.00 71.31 91 ILE A O 1
ATOM 684 N N . ALA A 1 92 ? 15.425 -0.723 -7.200 1.00 72.06 92 ALA A N 1
ATOM 685 C CA . ALA A 1 92 ? 15.010 -0.285 -5.874 1.00 72.06 92 ALA A CA 1
ATOM 686 C C . ALA A 1 92 ? 13.550 0.194 -5.829 1.00 72.06 92 ALA A C 1
ATOM 688 O O . ALA A 1 92 ? 12.969 0.206 -4.744 1.00 72.06 92 ALA A O 1
ATOM 689 N N . ASN A 1 93 ? 12.928 0.514 -6.971 1.00 75.75 93 ASN A N 1
ATOM 690 C CA . ASN A 1 93 ? 11.505 0.835 -7.041 1.00 75.75 93 ASN A CA 1
ATOM 691 C C . ASN A 1 93 ? 10.670 -0.452 -6.982 1.00 75.75 93 ASN A C 1
ATOM 693 O O . ASN A 1 93 ? 10.152 -0.973 -7.970 1.00 75.75 93 ASN A O 1
ATOM 697 N N . ARG A 1 94 ? 10.600 -1.004 -5.773 1.00 79.50 94 ARG A N 1
ATOM 698 C CA . ARG A 1 94 ? 9.920 -2.259 -5.452 1.00 79.50 94 ARG A CA 1
ATOM 699 C C . ARG A 1 94 ? 8.593 -2.020 -4.747 1.00 79.50 94 ARG A C 1
ATOM 701 O O . ARG A 1 94 ? 8.148 -2.881 -4.001 1.00 79.50 94 ARG A O 1
ATOM 708 N N . GLY A 1 95 ? 7.998 -0.844 -4.939 1.00 83.44 95 GLY A N 1
ATOM 709 C CA . GLY A 1 95 ? 6.763 -0.465 -4.266 1.00 83.44 95 GLY A CA 1
ATOM 710 C C . GLY A 1 95 ? 6.925 -0.241 -2.757 1.00 83.44 95 GLY A C 1
ATOM 711 O O . GLY A 1 95 ? 8.025 -0.001 -2.261 1.00 83.44 95 GLY A O 1
ATOM 712 N N . PHE A 1 96 ? 5.815 -0.312 -2.025 1.00 85.31 96 PHE A N 1
ATOM 713 C CA . PHE A 1 96 ? 5.770 -0.158 -0.572 1.00 85.31 96 PHE A CA 1
ATOM 714 C C . PHE A 1 96 ? 5.073 -1.339 0.102 1.00 85.31 96 PHE A C 1
ATOM 716 O O . PHE A 1 96 ? 4.199 -1.976 -0.485 1.00 85.31 96 PHE A O 1
ATOM 723 N N . SER A 1 97 ? 5.449 -1.586 1.356 1.00 88.88 97 SER A N 1
ATOM 724 C CA . SER A 1 97 ? 4.803 -2.527 2.268 1.00 88.88 97 SER A CA 1
ATOM 725 C C . SER A 1 97 ? 4.697 -1.862 3.634 1.00 88.88 97 SER A C 1
ATOM 727 O O . SER A 1 97 ? 5.703 -1.407 4.178 1.00 88.88 97 SER A O 1
ATOM 729 N N . LEU A 1 98 ? 3.474 -1.724 4.139 1.00 89.69 98 LEU A N 1
ATOM 730 C CA . LEU A 1 98 ? 3.172 -1.039 5.388 1.00 89.69 98 LEU A CA 1
ATOM 731 C C . LEU A 1 98 ? 2.279 -1.921 6.250 1.00 89.69 98 LEU A C 1
ATOM 733 O O . LEU A 1 98 ? 1.158 -2.255 5.863 1.00 89.69 98 LEU A O 1
ATOM 737 N N . ASP A 1 99 ? 2.746 -2.231 7.451 1.00 91.75 99 ASP A N 1
ATOM 738 C CA . ASP A 1 99 ? 1.894 -2.829 8.467 1.00 91.75 99 ASP A CA 1
ATOM 739 C C . ASP A 1 99 ? 0.890 -1.804 8.984 1.00 91.75 99 ASP A C 1
ATOM 741 O O . ASP A 1 99 ? 1.218 -0.633 9.197 1.00 91.75 99 ASP A O 1
ATOM 745 N N . TYR A 1 100 ? -0.331 -2.253 9.229 1.00 91.94 100 TYR A N 1
ATOM 746 C CA . TYR A 1 100 ? -1.367 -1.463 9.864 1.00 91.94 100 TYR A CA 1
ATOM 747 C C . TYR A 1 100 ? -1.941 -2.215 11.062 1.00 91.94 100 TYR A C 1
ATOM 749 O O . TYR A 1 100 ? -2.027 -3.443 11.090 1.00 91.94 100 TYR A O 1
ATOM 757 N N . THR A 1 101 ? -2.340 -1.467 12.082 1.00 91.69 101 THR A N 1
ATOM 758 C CA . THR A 1 101 ? -3.087 -1.974 13.233 1.00 91.69 101 THR A CA 1
ATOM 759 C C . THR A 1 101 ? -4.151 -0.956 13.607 1.00 91.69 101 THR A C 1
ATOM 761 O O . THR A 1 101 ? -3.860 0.217 13.835 1.00 91.69 101 THR A O 1
ATOM 764 N N . GLN A 1 102 ? -5.401 -1.392 13.653 1.00 91.75 102 GLN A N 1
ATOM 765 C CA . GLN A 1 102 ? -6.511 -0.595 14.138 1.00 91.75 102 GLN A CA 1
ATOM 766 C C . GLN A 1 102 ? -6.386 -0.460 15.658 1.00 91.75 102 GLN A C 1
ATOM 768 O O . GLN A 1 102 ? -6.188 -1.446 16.370 1.00 91.75 102 GLN A O 1
ATOM 773 N N . MET A 1 103 ? -6.536 0.756 16.174 1.00 90.25 103 MET A N 1
ATOM 774 C CA . MET A 1 103 ? -6.550 1.017 17.612 1.00 90.25 103 MET A CA 1
ATOM 775 C C . MET A 1 103 ? -7.986 1.143 18.113 1.00 90.25 103 MET A C 1
ATOM 777 O O . MET A 1 103 ? -8.789 1.907 17.563 1.00 90.25 103 MET A O 1
ATOM 781 N N . ALA A 1 104 ? -8.296 0.391 19.171 1.00 90.44 104 ALA A N 1
ATOM 782 C CA . ALA A 1 104 ? -9.572 0.487 19.865 1.00 90.44 104 ALA A CA 1
ATOM 783 C C . ALA A 1 104 ? -9.787 1.918 20.376 1.00 90.44 104 ALA A C 1
ATOM 785 O O . ALA A 1 104 ? -8.843 2.569 20.830 1.00 90.44 104 ALA A O 1
ATOM 786 N N . CYS A 1 105 ? -11.030 2.395 20.349 1.00 88.19 105 CYS A N 1
ATOM 787 C CA . CYS A 1 105 ? -11.381 3.739 20.811 1.00 88.19 105 CYS A CA 1
ATOM 788 C C . CYS A 1 105 ? -10.973 3.984 22.274 1.00 88.19 105 CYS A C 1
ATOM 790 O O . CYS A 1 105 ? -10.564 5.086 22.627 1.00 88.19 105 CYS A O 1
ATOM 792 N N . SER A 1 106 ? -11.020 2.943 23.113 1.00 86.44 106 SER A N 1
ATOM 793 C CA . SER A 1 106 ? -10.596 2.990 24.519 1.00 86.44 106 SER A CA 1
ATOM 794 C C . SER A 1 106 ? -9.092 3.190 24.712 1.00 86.44 106 SER A C 1
ATOM 796 O O . SER A 1 106 ? -8.666 3.588 25.790 1.00 86.44 106 SER A O 1
ATOM 798 N N . ASN A 1 107 ? -8.290 2.889 23.688 1.00 75.75 107 ASN A N 1
ATOM 799 C CA . ASN A 1 107 ? -6.832 2.820 23.770 1.00 75.75 107 ASN A CA 1
ATOM 800 C C . ASN A 1 107 ? -6.157 3.965 22.999 1.00 75.75 107 ASN A C 1
ATOM 802 O O . ASN A 1 107 ? -4.949 3.923 22.770 1.00 75.75 107 ASN A O 1
ATOM 806 N N . LEU A 1 108 ? -6.919 4.976 22.562 1.00 71.50 108 LEU A N 1
ATOM 807 C CA . LEU A 1 108 ? -6.347 6.126 21.873 1.00 71.50 108 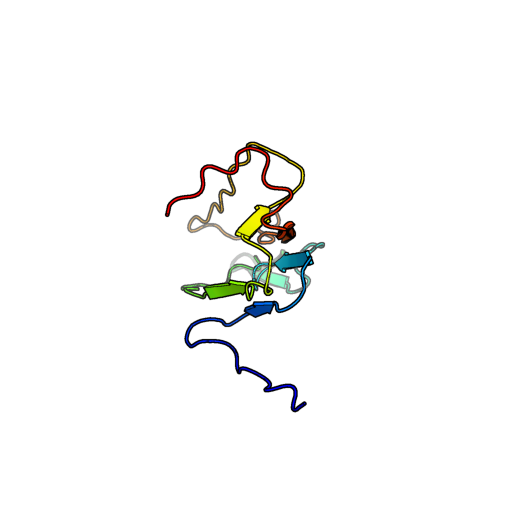LEU A CA 1
ATOM 808 C C . LEU A 1 108 ? -5.545 6.984 22.866 1.00 71.50 108 LEU A C 1
ATOM 810 O O . LEU A 1 108 ? -6.115 7.449 23.853 1.00 71.50 108 LEU A O 1
ATOM 814 N N . PRO A 1 109 ? -4.254 7.267 22.597 1.00 67.69 109 PRO A N 1
ATOM 815 C CA . PRO A 1 109 ? -3.386 8.003 23.519 1.00 67.69 109 PRO A CA 1
ATOM 816 C C . PRO A 1 109 ? -3.774 9.479 23.710 1.00 67.69 109 PRO A C 1
ATOM 818 O O . PRO A 1 109 ? -3.144 10.156 24.508 1.00 67.69 109 PRO A O 1
ATOM 821 N N . ASN A 1 110 ? -4.809 9.962 23.014 1.00 60.28 110 ASN A N 1
ATOM 822 C CA . ASN A 1 110 ? -5.509 11.220 23.267 1.00 60.28 110 ASN A CA 1
ATOM 823 C C . ASN A 1 110 ? -6.960 11.075 22.788 1.00 60.28 110 ASN A C 1
ATOM 825 O O . ASN A 1 110 ? -7.288 11.431 21.656 1.00 60.28 110 ASN A O 1
ATOM 829 N N . ALA A 1 111 ? -7.834 10.525 23.628 1.00 50.28 111 ALA A N 1
ATOM 830 C CA . ALA A 1 111 ? -9.274 10.549 23.391 1.00 50.28 111 ALA A CA 1
ATOM 831 C C . ALA A 1 111 ? -9.814 11.984 23.561 1.00 50.28 111 ALA A C 1
ATOM 833 O O . ALA A 1 111 ? -10.461 12.309 24.554 1.00 50.28 111 ALA A O 1
ATOM 834 N N . PHE A 1 112 ? -9.541 12.866 22.594 1.00 45.62 112 PHE A N 1
ATOM 835 C CA . PHE A 1 112 ? -10.401 14.023 22.374 1.00 45.62 112 PHE A CA 1
ATOM 836 C C . PHE A 1 112 ? -11.641 13.489 21.662 1.00 45.62 112 PHE A C 1
ATOM 838 O O . PHE A 1 112 ? -11.653 13.305 20.445 1.00 45.62 112 PHE A O 1
ATOM 845 N N . PHE A 1 113 ? -12.651 13.137 22.454 1.00 47.44 113 PHE A N 1
ATOM 846 C CA . PHE A 1 113 ? -13.985 12.850 21.956 1.00 47.44 113 PHE A CA 1
ATOM 847 C C . PHE A 1 113 ? -14.480 14.109 21.236 1.00 47.44 113 PHE A C 1
ATOM 849 O O . PHE A 1 113 ? -14.897 15.064 21.884 1.00 47.44 113 PHE A O 1
ATOM 856 N N . MET A 1 114 ? -14.409 14.141 19.904 1.00 37.31 114 MET A N 1
ATOM 857 C CA . MET A 1 114 ? -15.266 15.046 19.143 1.00 37.31 114 MET A CA 1
ATOM 858 C C . MET A 1 114 ? -16.671 14.452 19.199 1.00 37.31 114 MET A C 1
ATOM 860 O O . MET A 1 114 ? -17.008 13.559 18.423 1.00 37.31 114 MET A O 1
ATOM 864 N N . THR A 1 115 ? -17.426 14.878 20.211 1.00 40.44 115 THR A N 1
ATOM 865 C CA . THR A 1 115 ? -18.893 14.909 20.176 1.00 40.44 115 THR A CA 1
ATOM 866 C C . THR A 1 115 ? -19.373 15.920 19.152 1.00 40.44 115 THR A C 1
ATOM 868 O O . THR A 1 115 ? -18.732 16.997 19.091 1.00 40.44 115 THR A O 1
#

pLDDT: mean 79.28, std 12.97, range [37.31, 93.56]

Radius of gyration: 19.12 Å; Cα contacts (8 Å, |Δi|>4): 158; chains: 1; bounding box: 49×29×52 Å

Secondary structure (DSSP, 8-state):
------PPPTTEEEEE-SSEEEEE-TT--SS--S-EEE-TTS-EEEPP---TT---EEEEPPPTTEEEEEE-SS-S--------S--TT-TT----EEEEEEEEGGG-TT-----

Sequence (115 aa):
MQCKYLPAPIGCLQYHTAASGTVTSFNYGETINGALVTLPDGTTRPGSRQIANLNYGICVDMLPGYCSIQWTNSKPFVLTAVTNGDELDDIANRGFSLDYTQMACSNLPNAFFMT

Foldseek 3Di:
DDPPPDPDDPQAPAEAEDQKDKDWDPLADPFFAPDWDQDPVRDIAGFGSDDPPDDGDHDYDADPQFDDKDKAPDPPDDDDQDDDPCRGPVSVNNTDMIIIGTHGLVRPPDPPPPD

InterPro domains:
  IPR058698 CUB domain, metazoa [PF26080] (9-74)

Organism: NCBI:txid1586634

Mean predicted aligned error: 9.53 Å

Solvent-accessible surface area (backbone atoms only — not comparable to full-atom values): 7647 Å² total; per-residue (Å²): 137,81,86,74,82,74,74,70,58,92,62,37,83,39,73,42,77,57,67,52,52,73,51,63,42,94,38,45,49,96,60,71,50,86,56,67,41,75,45,100,86,73,50,74,43,51,33,49,48,77,67,82,90,75,85,78,38,76,40,71,51,82,53,91,69,42,71,48,75,48,64,46,96,69,76,89,78,81,92,80,88,84,83,70,98,68,49,77,72,39,62,79,53,27,62,48,77,43,42,38,36,54,37,43,51,92,69,46,97,72,74,74,77,82,123